Protein AF-S7W7S0-F1 (afdb_monomer_lite)

Radius of gyration: 26.08 Å; chains: 1; bounding box: 58×45×75 Å

Foldseek 3Di:
DDDDDDDDDPDDDDPPDDDPDDDQWDQDPNDIDGVVVVPPPPDPPPPLPVVLLVVLVVVLVVLVVVLVVCVVVVHDCPVSVVVSVVSVVVNVVSVVSVVVVVVVVVVVVVVVVVVVVVVVVVVVVVVVVD

Secondary structure (DSSP, 8-state):
------PPPPPP--TTSPPPPPPSEEEETTEEEETHHHH----TT----HHHHHHHHHHHHHHHHHHHHHHHTT---HHHHHHHHHHHHHHHHHHHHHHHHHHHHHHHHHHHHHHHHHHHHHHHHHHH--

Organism: Spraguea lophii (strain 42_110) (NCBI:txid1358809)

pLDDT: mean 79.73, std 14.25, range [41.75, 95.06]

Structure (mmCIF, N/CA/C/O backbone):
data_AF-S7W7S0-F1
#
_entry.id   AF-S7W7S0-F1
#
loop_
_atom_site.group_PDB
_atom_site.id
_atom_site.type_symbol
_atom_site.label_atom_id
_atom_site.label_alt_id
_atom_site.label_comp_id
_atom_site.label_asym_id
_atom_site.label_entity_id
_atom_site.label_seq_id
_atom_site.pdbx_PDB_ins_code
_atom_site.Cartn_x
_atom_site.Cartn_y
_atom_site.Cartn_z
_atom_site.occupancy
_atom_site.B_iso_or_equiv
_atom_site.auth_seq_id
_atom_site.auth_comp_id
_atom_site.auth_asym_id
_atom_site.auth_atom_id
_atom_site.pdbx_PDB_model_num
ATOM 1 N N . MET A 1 1 ? -6.046 -28.857 -44.363 1.00 47.22 1 MET A N 1
ATOM 2 C CA . MET A 1 1 ? -6.289 -27.400 -44.432 1.00 47.22 1 MET A CA 1
ATOM 3 C C . MET A 1 1 ? -6.247 -26.879 -43.005 1.00 47.22 1 MET A C 1
ATOM 5 O O . MET A 1 1 ? -6.900 -27.478 -42.166 1.00 47.22 1 MET A O 1
ATOM 9 N N . LYS A 1 2 ? -5.389 -25.899 -42.693 1.00 51.28 2 LYS A N 1
ATOM 10 C CA . LYS A 1 2 ? -5.297 -25.318 -41.343 1.00 51.28 2 LYS A CA 1
ATOM 11 C C . LYS A 1 2 ? -6.265 -24.142 -41.277 1.00 51.28 2 LYS A C 1
ATOM 13 O O . LYS A 1 2 ? -6.104 -23.200 -42.045 1.00 51.28 2 LYS A O 1
ATOM 18 N N . GLU A 1 3 ? -7.261 -24.226 -40.407 1.00 58.84 3 GLU A N 1
ATOM 19 C CA . GLU A 1 3 ? -8.166 -23.116 -40.115 1.00 58.84 3 GLU A CA 1
ATOM 20 C C . GLU A 1 3 ? -7.364 -22.007 -39.427 1.00 58.84 3 GLU A C 1
ATOM 22 O O . GLU A 1 3 ? -6.742 -22.216 -38.383 1.00 58.84 3 GLU A O 1
ATOM 27 N N . SER A 1 4 ? -7.295 -20.838 -40.061 1.00 62.12 4 SER A N 1
ATOM 28 C CA . SER A 1 4 ? -6.662 -19.653 -39.493 1.00 62.12 4 SER A CA 1
ATOM 29 C C . SER A 1 4 ? -7.566 -19.088 -38.402 1.00 62.12 4 SER A C 1
ATOM 31 O O . SER A 1 4 ? -8.677 -18.641 -38.682 1.00 62.12 4 SER A O 1
ATOM 33 N N . PHE A 1 5 ? -7.081 -19.103 -37.164 1.00 59.34 5 PHE A N 1
ATOM 34 C CA . PHE A 1 5 ? -7.753 -18.501 -36.019 1.00 59.34 5 PHE A CA 1
ATOM 35 C C . PHE A 1 5 ? -7.738 -16.971 -36.177 1.00 59.34 5 PHE A C 1
ATOM 37 O O . PHE A 1 5 ? -6.724 -16.326 -35.911 1.00 59.34 5 PHE A O 1
ATOM 44 N N . ASN A 1 6 ? -8.838 -16.394 -36.664 1.00 69.25 6 ASN A N 1
ATOM 45 C CA . ASN A 1 6 ? -8.995 -14.945 -36.778 1.00 69.25 6 ASN A CA 1
ATOM 46 C C . ASN A 1 6 ? -9.592 -14.419 -35.472 1.00 69.25 6 ASN A C 1
ATOM 48 O O . ASN A 1 6 ? -10.779 -14.593 -35.201 1.00 69.25 6 ASN A O 1
ATOM 52 N N . TRP A 1 7 ? -8.755 -13.791 -34.651 1.00 74.31 7 TRP A N 1
ATOM 53 C CA . TRP A 1 7 ? -9.236 -12.985 -33.536 1.00 74.31 7 TRP A CA 1
ATOM 54 C C . TRP A 1 7 ? -10.037 -11.791 -34.077 1.00 74.31 7 TRP A C 1
ATOM 56 O O . TRP A 1 7 ? -9.649 -11.231 -35.107 1.00 74.31 7 TRP A O 1
ATOM 66 N N . PRO A 1 8 ? -11.138 -11.385 -33.419 1.00 76.88 8 PRO A N 1
ATOM 67 C CA . PRO A 1 8 ? -11.832 -10.163 -33.792 1.00 76.88 8 PRO A CA 1
ATOM 68 C C . PRO A 1 8 ? -10.872 -8.978 -33.665 1.00 76.88 8 PRO A C 1
ATOM 70 O O . PRO A 1 8 ? -10.103 -8.885 -32.704 1.00 76.88 8 PRO A O 1
ATOM 73 N N . LEU A 1 9 ? -10.909 -8.085 -34.653 1.00 72.62 9 LEU A N 1
ATOM 74 C CA . LEU A 1 9 ? -10.161 -6.837 -34.594 1.00 72.62 9 LEU A CA 1
ATOM 75 C C . LEU A 1 9 ? -10.649 -6.009 -33.393 1.00 72.62 9 LEU A C 1
ATOM 77 O O . LEU A 1 9 ? -11.839 -6.057 -33.062 1.00 72.62 9 LEU A O 1
ATOM 81 N N . PRO A 1 10 ? -9.749 -5.273 -32.719 1.00 71.88 10 PRO A N 1
ATOM 82 C CA . PRO A 1 10 ? -10.154 -4.365 -31.659 1.00 71.88 10 PRO A CA 1
ATOM 83 C C . PRO A 1 10 ? -11.151 -3.331 -32.207 1.00 71.88 10 PRO A C 1
ATOM 85 O O . PRO A 1 10 ? -11.066 -2.966 -33.381 1.00 71.88 10 PRO A O 1
ATOM 88 N N . PRO A 1 11 ? -12.097 -2.863 -31.379 1.00 73.12 11 PRO A N 1
ATOM 89 C CA . PRO A 1 11 ? -13.065 -1.864 -31.803 1.00 73.12 11 PRO A CA 1
ATOM 90 C C . PRO A 1 11 ? -12.356 -0.580 -32.246 1.00 73.12 11 PRO A C 1
ATOM 92 O O . PRO A 1 11 ? -11.448 -0.091 -31.573 1.00 73.12 11 PRO A O 1
ATOM 95 N N . GLU A 1 12 ? -12.790 -0.035 -33.379 1.00 69.56 12 GLU A N 1
ATOM 96 C CA . GLU A 1 12 ? -12.331 1.259 -33.873 1.00 69.56 12 GLU A CA 1
ATOM 97 C C . GLU A 1 12 ? -12.970 2.369 -33.027 1.00 69.56 12 GLU A C 1
ATOM 99 O O . GLU A 1 12 ? -14.195 2.451 -32.880 1.00 69.56 12 GLU A O 1
ATOM 104 N N . PHE A 1 13 ? -12.130 3.203 -32.414 1.00 66.38 13 PHE A N 1
ATOM 105 C CA . PHE A 1 13 ? -12.581 4.382 -31.687 1.00 66.38 13 PHE A CA 1
ATOM 106 C C . PHE A 1 13 ? -12.912 5.470 -32.711 1.00 66.38 13 PHE A C 1
ATOM 108 O O . PHE A 1 13 ? -12.013 6.092 -33.268 1.00 66.38 13 PHE A O 1
ATOM 115 N N . ASN A 1 14 ? -14.199 5.679 -32.986 1.00 67.81 14 ASN A N 1
ATOM 116 C CA . ASN A 1 14 ? -14.639 6.798 -33.817 1.00 67.81 14 ASN A CA 1
ATOM 117 C C . ASN A 1 14 ? -14.380 8.107 -33.058 1.00 67.81 14 ASN A C 1
ATOM 119 O O . ASN A 1 14 ? -14.990 8.320 -32.011 1.00 67.81 14 ASN A O 1
ATOM 123 N N . GLU A 1 15 ? -13.526 8.978 -33.597 1.00 64.38 15 GLU A N 1
ATOM 124 C CA . GLU A 1 15 ? -13.211 10.300 -33.022 1.00 64.38 15 GLU A CA 1
ATOM 125 C C . GLU A 1 15 ? -14.455 11.208 -32.899 1.00 64.38 15 GLU A C 1
ATOM 127 O O . GLU A 1 15 ? -14.483 12.101 -32.058 1.00 64.38 15 GLU A O 1
ATOM 132 N N . ASP A 1 16 ? -15.512 10.918 -33.669 1.00 64.31 16 ASP A N 1
ATOM 133 C CA . ASP A 1 16 ? -16.782 11.657 -33.681 1.00 64.31 16 ASP A CA 1
ATOM 134 C C . ASP A 1 16 ? -17.833 11.148 -32.673 1.00 64.31 16 ASP A C 1
ATOM 136 O O . ASP A 1 16 ? -18.951 11.666 -32.628 1.00 64.31 16 ASP A O 1
ATOM 140 N N . LYS A 1 17 ? -17.538 10.102 -31.888 1.00 67.19 17 LYS A N 1
ATOM 141 C CA . LYS A 1 17 ? -18.451 9.640 -30.829 1.00 67.19 17 LYS A CA 1
ATOM 142 C C . LYS A 1 17 ? -18.140 10.373 -29.532 1.00 67.19 17 LYS A C 1
ATOM 144 O O . LYS A 1 17 ? -17.001 10.353 -29.070 1.00 67.19 17 LYS A O 1
ATOM 149 N N . GLU A 1 18 ? -19.167 10.976 -28.934 1.00 72.00 18 GLU A N 1
ATOM 150 C CA . GLU A 1 18 ? -19.077 11.553 -27.592 1.00 72.00 18 GLU A CA 1
ATOM 151 C C . GLU A 1 18 ? -18.456 10.539 -26.627 1.00 72.00 18 GLU A C 1
ATOM 153 O O . GLU A 1 18 ? -18.806 9.353 -26.620 1.00 72.00 18 GLU A O 1
ATOM 158 N N . ILE A 1 19 ? -17.493 11.017 -25.838 1.00 71.56 19 ILE A N 1
ATOM 159 C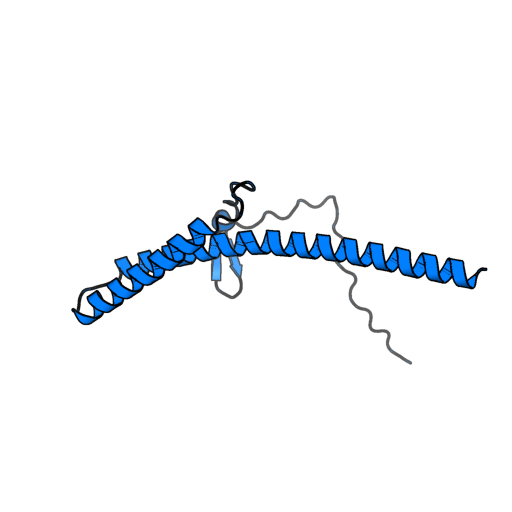 CA . ILE A 1 19 ? -16.859 10.226 -24.789 1.00 71.56 19 ILE A CA 1
ATOM 160 C C . ILE A 1 19 ? -17.983 9.760 -23.855 1.00 71.56 19 ILE A C 1
ATOM 162 O O . ILE A 1 19 ? -18.709 10.614 -23.345 1.00 71.56 19 ILE A O 1
ATOM 166 N N . PRO A 1 20 ? -18.150 8.445 -23.622 1.00 70.62 20 PRO A N 1
ATOM 167 C CA . PRO A 1 20 ? -19.179 7.952 -22.721 1.00 70.62 20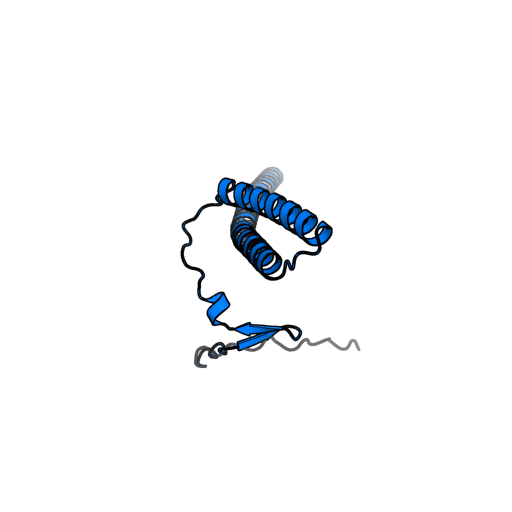 PRO A CA 1
ATOM 168 C C . PRO A 1 20 ? -19.023 8.606 -21.349 1.00 70.62 20 PRO A C 1
ATOM 170 O O . PRO A 1 20 ? -17.949 8.525 -20.745 1.00 70.62 20 PRO A O 1
ATOM 173 N N . GLU A 1 21 ? -20.082 9.254 -20.867 1.00 73.88 21 GLU A N 1
ATOM 174 C CA . GLU A 1 21 ? -20.085 9.826 -19.526 1.00 73.88 21 GLU A CA 1
ATOM 175 C C . GLU A 1 21 ? -19.871 8.713 -18.499 1.00 73.88 21 GLU A C 1
ATOM 177 O O . GLU A 1 21 ? -20.478 7.638 -18.559 1.00 73.88 21 GLU A O 1
ATOM 182 N N . MET A 1 22 ? -18.955 8.955 -17.564 1.00 69.94 22 MET A N 1
ATOM 183 C CA . MET A 1 22 ? -18.679 8.008 -16.495 1.00 69.94 22 MET A CA 1
ATOM 184 C C . MET A 1 22 ? -19.874 8.024 -15.531 1.00 69.94 22 MET A C 1
ATOM 186 O O . MET A 1 22 ? -20.243 9.101 -15.065 1.00 69.94 22 MET A O 1
ATOM 190 N N . PRO A 1 23 ? -20.492 6.875 -15.219 1.00 75.75 23 PRO A N 1
ATOM 191 C CA . PRO A 1 23 ? -21.667 6.850 -14.360 1.00 75.75 23 PRO A CA 1
ATOM 192 C C . PRO A 1 23 ? -21.315 7.294 -12.934 1.00 75.75 23 PRO A C 1
ATOM 194 O O . PRO A 1 23 ? -20.218 7.025 -12.438 1.00 75.75 23 PRO A O 1
ATOM 197 N N . ASP A 1 24 ? -22.280 7.908 -12.245 1.00 77.44 24 ASP A N 1
ATOM 198 C CA . ASP A 1 24 ? -22.163 8.383 -10.851 1.00 77.44 24 ASP A CA 1
ATOM 199 C C . ASP A 1 24 ? -21.862 7.259 -9.834 1.00 77.44 24 ASP A C 1
ATOM 201 O O . ASP A 1 24 ? -21.475 7.487 -8.680 1.00 77.44 24 ASP A O 1
ATOM 205 N N . GLN A 1 25 ? -22.037 6.014 -10.271 1.00 80.12 25 GLN A N 1
ATOM 206 C CA . GLN A 1 25 ? -21.855 4.816 -9.481 1.00 80.12 25 GLN A CA 1
ATOM 207 C C . GLN A 1 25 ? -21.363 3.678 -10.376 1.00 80.12 25 GLN A C 1
ATOM 209 O O . GLN A 1 25 ? -21.891 3.454 -11.465 1.00 80.12 25 GLN A O 1
ATOM 214 N N . ILE A 1 26 ? -20.351 2.953 -9.908 1.00 81.31 26 ILE A N 1
ATOM 215 C CA . ILE A 1 26 ? -19.780 1.799 -10.597 1.00 81.31 26 ILE A CA 1
ATOM 216 C C . ILE A 1 26 ? -19.846 0.607 -9.651 1.00 81.31 26 ILE A C 1
ATOM 218 O O . ILE A 1 26 ? -19.293 0.643 -8.550 1.00 81.31 26 ILE A O 1
ATOM 222 N N . ASP A 1 27 ? -20.492 -0.462 -10.105 1.00 75.12 27 ASP A N 1
ATOM 223 C CA . ASP A 1 27 ? -20.477 -1.748 -9.422 1.00 75.12 27 ASP A CA 1
ATOM 224 C C . ASP A 1 27 ? -19.317 -2.593 -9.959 1.00 75.12 27 ASP A C 1
ATOM 226 O O . ASP A 1 27 ? -19.301 -2.996 -11.122 1.00 75.12 27 ASP A O 1
ATOM 230 N N . ILE A 1 28 ? -18.331 -2.878 -9.108 1.00 72.81 28 ILE A N 1
ATOM 231 C CA . ILE A 1 28 ? -17.190 -3.736 -9.446 1.00 72.81 28 ILE A CA 1
ATOM 232 C C . ILE A 1 28 ? -17.215 -4.936 -8.500 1.00 72.81 28 ILE A C 1
ATOM 234 O O . ILE A 1 28 ? -17.108 -4.779 -7.288 1.00 72.81 28 ILE A O 1
ATOM 238 N N . PHE A 1 29 ? -17.362 -6.149 -9.045 1.00 66.69 29 PHE A N 1
ATOM 239 C CA . PHE A 1 29 ? -17.411 -7.401 -8.268 1.00 66.69 29 PHE A CA 1
ATOM 240 C C . PHE A 1 29 ? -18.426 -7.385 -7.106 1.00 66.69 29 PHE A C 1
ATOM 242 O O . PHE A 1 29 ? -18.155 -7.900 -6.024 1.00 66.69 29 PHE A O 1
ATOM 249 N N . GLY A 1 30 ? -19.601 -6.784 -7.322 1.00 69.62 30 GLY A N 1
ATOM 250 C CA . GLY A 1 30 ? -20.655 -6.692 -6.305 1.00 69.62 30 GLY A CA 1
ATOM 251 C C . GLY A 1 30 ? -20.399 -5.649 -5.211 1.00 69.62 30 GLY A C 1
ATOM 252 O O . GLY A 1 30 ? -21.162 -5.584 -4.251 1.00 69.62 30 GLY A O 1
ATOM 253 N N . LEU A 1 31 ? -19.349 -4.832 -5.345 1.00 56.50 31 LEU A N 1
ATOM 254 C CA . LEU A 1 31 ? -19.131 -3.644 -4.530 1.00 56.50 31 LEU A CA 1
ATOM 255 C C . LEU A 1 31 ? -19.572 -2.410 -5.304 1.00 56.50 31 LEU A C 1
ATOM 257 O O . LEU A 1 31 ? -19.030 -2.102 -6.365 1.00 56.50 31 LEU A O 1
ATOM 261 N N . THR A 1 32 ? -20.529 -1.697 -4.728 1.00 79.12 32 THR A N 1
ATOM 262 C CA . THR A 1 32 ? -21.009 -0.419 -5.233 1.00 79.12 32 THR A CA 1
ATOM 263 C C . THR A 1 32 ? -20.097 0.714 -4.780 1.00 79.12 32 THR A C 1
ATOM 265 O O . THR A 1 32 ? -19.982 0.974 -3.581 1.00 79.12 32 THR A O 1
ATOM 268 N N . LEU A 1 33 ? -19.464 1.403 -5.731 1.00 69.31 33 LEU A N 1
ATOM 269 C CA . LEU A 1 33 ? -18.560 2.528 -5.482 1.00 69.31 33 LEU A CA 1
ATOM 270 C C . LEU A 1 33 ? -19.109 3.792 -6.151 1.00 69.31 33 LEU A C 1
ATOM 272 O O . LEU A 1 33 ? -19.533 3.742 -7.304 1.00 69.31 33 LEU A O 1
ATOM 276 N N . LYS A 1 34 ? -19.098 4.933 -5.453 1.00 78.56 34 LYS A N 1
ATOM 277 C CA . LYS A 1 34 ? -19.509 6.217 -6.041 1.00 78.56 34 LYS A CA 1
ATOM 278 C C . LYS A 1 34 ? -18.330 6.852 -6.769 1.00 78.56 34 LYS A C 1
ATOM 280 O O . LYS A 1 34 ? -17.227 6.890 -6.229 1.00 78.56 34 LYS A O 1
ATOM 285 N N . THR A 1 35 ? -18.537 7.403 -7.964 1.00 66.94 35 THR A N 1
ATOM 286 C CA . THR A 1 35 ? -17.453 8.060 -8.729 1.00 66.94 35 THR A CA 1
ATOM 287 C C . THR A 1 35 ? -16.895 9.298 -8.032 1.00 66.94 35 THR A C 1
ATOM 289 O O . THR A 1 35 ? -15.711 9.599 -8.177 1.00 66.94 35 THR A O 1
ATOM 292 N N . SER A 1 36 ? -17.692 9.959 -7.187 1.00 64.69 36 SER A N 1
ATOM 293 C CA . SER A 1 36 ? -17.239 11.046 -6.309 1.00 64.69 36 SER A CA 1
ATOM 294 C C . SER A 1 36 ? -16.094 10.639 -5.375 1.00 64.69 36 SER A C 1
ATOM 296 O O . SER A 1 36 ? -15.269 11.478 -5.022 1.00 64.69 36 SER A O 1
ATOM 298 N N . ASP A 1 37 ? -16.008 9.358 -5.001 1.00 62.31 37 ASP A N 1
ATOM 299 C CA . ASP A 1 37 ? -14.933 8.851 -4.142 1.00 62.31 37 ASP A CA 1
ATOM 300 C C . ASP A 1 37 ? -13.581 8.807 -4.880 1.00 62.31 37 ASP A C 1
ATOM 302 O O . ASP A 1 37 ? -12.528 8.807 -4.244 1.00 62.31 37 ASP A O 1
ATOM 306 N N . PHE A 1 38 ? -13.595 8.805 -6.219 1.00 58.44 38 PHE A N 1
ATOM 307 C CA . PHE A 1 38 ? -12.397 8.762 -7.064 1.00 58.44 38 PHE A CA 1
ATOM 308 C C . PHE A 1 38 ? -11.928 10.143 -7.535 1.00 58.44 38 PHE A C 1
ATOM 310 O O . PHE A 1 38 ? -10.766 10.286 -7.908 1.00 58.44 38 PHE A O 1
ATOM 317 N N . LEU A 1 39 ? -12.805 11.153 -7.539 1.00 52.09 39 LEU A N 1
ATOM 318 C CA . LEU A 1 39 ? -12.504 12.488 -8.078 1.00 52.09 39 LEU A CA 1
ATOM 319 C C . LEU A 1 39 ? -11.786 13.417 -7.084 1.00 52.09 39 LEU A C 1
ATOM 321 O O . LEU A 1 39 ? -11.242 14.436 -7.497 1.00 52.09 39 LEU A O 1
ATOM 325 N N . ASN A 1 40 ? -11.685 13.038 -5.807 1.00 47.53 40 ASN A N 1
ATOM 326 C CA . ASN A 1 40 ? -10.931 13.778 -4.785 1.00 47.53 40 ASN A CA 1
ATOM 327 C C . ASN A 1 40 ? -9.431 13.427 -4.766 1.00 47.53 40 ASN A C 1
ATOM 329 O O . ASN A 1 40 ? -8.838 13.250 -3.703 1.00 47.53 40 ASN A O 1
ATOM 333 N N . ILE A 1 41 ? -8.793 13.329 -5.935 1.00 49.88 41 ILE A N 1
ATOM 334 C CA . ILE A 1 41 ? -7.324 13.281 -6.026 1.00 49.88 41 ILE A CA 1
ATOM 335 C C . ILE A 1 41 ? -6.827 14.732 -6.082 1.00 49.88 41 ILE A C 1
ATOM 337 O O . ILE A 1 41 ? -6.262 15.184 -7.080 1.00 49.88 41 ILE A O 1
ATOM 341 N N . GLU A 1 42 ? -7.104 15.494 -5.023 1.00 43.06 42 GLU A N 1
ATOM 342 C CA . GLU A 1 42 ? -6.467 16.791 -4.815 1.00 43.06 42 GLU A CA 1
ATOM 343 C C . GLU A 1 42 ? -5.026 16.582 -4.316 1.00 43.06 42 GLU A C 1
ATOM 345 O O . GLU A 1 42 ? -4.742 15.756 -3.449 1.00 43.06 42 GLU A O 1
ATOM 350 N N . ASP A 1 43 ? -4.132 17.358 -4.929 1.00 41.75 43 ASP A N 1
ATOM 351 C CA . ASP A 1 43 ? -2.710 17.559 -4.652 1.00 41.75 43 ASP A CA 1
ATOM 352 C C . ASP A 1 43 ? -1.695 16.445 -4.967 1.00 41.75 43 ASP A C 1
ATOM 354 O O . ASP A 1 43 ? -1.219 15.679 -4.130 1.00 41.75 43 ASP A O 1
ATOM 358 N N . LYS A 1 44 ? -1.169 16.543 -6.198 1.00 45.25 44 LYS A N 1
ATOM 359 C CA . LYS A 1 44 ? 0.088 15.946 -6.697 1.00 45.25 44 LYS A CA 1
ATOM 360 C C . LYS A 1 44 ? 1.371 16.398 -5.964 1.00 45.25 44 LYS A C 1
ATOM 362 O O . LYS A 1 44 ? 2.454 15.994 -6.381 1.00 45.25 44 LYS A O 1
ATOM 367 N N . ASN A 1 45 ? 1.285 17.211 -4.908 1.00 46.84 45 ASN A N 1
ATOM 368 C CA . ASN A 1 45 ? 2.455 17.831 -4.270 1.00 46.84 45 ASN A CA 1
ATOM 369 C C . ASN A 1 45 ? 2.812 17.299 -2.876 1.00 46.84 45 ASN A C 1
ATOM 371 O O . ASN A 1 45 ? 3.901 17.608 -2.396 1.00 46.84 45 ASN A O 1
ATOM 375 N N . ASN A 1 46 ? 1.991 16.452 -2.246 1.00 51.06 46 ASN A N 1
ATOM 376 C CA . ASN A 1 46 ? 2.380 15.824 -0.980 1.00 51.06 46 ASN A CA 1
ATOM 377 C C . ASN A 1 46 ? 3.145 14.524 -1.228 1.00 51.06 46 ASN A C 1
ATOM 379 O O . ASN A 1 46 ? 2.630 13.408 -1.178 1.00 51.06 46 ASN A O 1
ATOM 383 N N . ILE A 1 47 ? 4.421 14.747 -1.537 1.00 55.78 47 ILE A N 1
ATOM 384 C CA . ILE A 1 47 ? 5.556 13.853 -1.341 1.00 55.78 47 ILE A CA 1
ATOM 385 C C . ILE A 1 47 ? 5.288 12.949 -0.136 1.00 55.78 47 ILE A C 1
ATOM 387 O O . ILE A 1 47 ? 5.135 13.456 0.968 1.00 55.78 47 ILE A O 1
ATOM 391 N N . LEU A 1 48 ? 5.220 11.637 -0.389 1.00 62.03 48 LEU A N 1
ATOM 392 C CA . LEU A 1 48 ? 5.627 10.540 0.499 1.00 62.03 48 LEU A CA 1
ATOM 393 C C . LEU A 1 48 ? 6.010 10.994 1.923 1.00 62.03 48 LEU A C 1
ATOM 395 O O . LEU A 1 48 ? 7.187 11.028 2.280 1.00 62.03 48 LEU A O 1
ATOM 399 N N . ASP A 1 49 ? 5.024 11.358 2.743 1.00 72.25 49 ASP A N 1
ATOM 400 C CA . ASP A 1 49 ? 5.295 11.699 4.134 1.00 72.25 49 ASP A CA 1
ATOM 401 C C . ASP A 1 49 ? 5.407 10.389 4.916 1.00 72.25 49 ASP A C 1
ATOM 403 O O . ASP A 1 49 ? 4.431 9.819 5.410 1.00 72.25 49 ASP A O 1
ATOM 407 N N . ILE A 1 50 ? 6.629 9.856 4.945 1.00 77.12 50 ILE A N 1
ATOM 408 C CA . ILE A 1 50 ? 6.961 8.638 5.685 1.00 77.12 50 ILE A CA 1
ATOM 409 C C . ILE A 1 50 ? 6.620 8.821 7.170 1.00 77.12 50 ILE A C 1
ATOM 411 O O . ILE A 1 50 ? 6.133 7.875 7.793 1.00 77.12 50 ILE A O 1
ATOM 415 N N . ASN A 1 51 ? 6.783 10.034 7.712 1.00 82.38 51 ASN A N 1
ATOM 416 C CA . ASN A 1 51 ? 6.450 10.327 9.104 1.00 82.38 51 ASN A CA 1
ATOM 417 C C . ASN A 1 51 ? 4.940 10.210 9.324 1.00 82.38 51 ASN A C 1
ATOM 419 O O . ASN A 1 51 ? 4.514 9.594 10.298 1.00 82.38 51 ASN A O 1
ATOM 423 N N . PHE A 1 52 ? 4.124 10.693 8.382 1.00 84.00 52 PHE A N 1
ATOM 424 C CA . PHE A 1 52 ? 2.671 10.526 8.444 1.00 84.00 52 PHE A CA 1
ATOM 425 C C . PHE A 1 52 ? 2.260 9.046 8.489 1.00 84.00 52 PHE A C 1
ATOM 427 O O . PHE A 1 52 ? 1.407 8.660 9.294 1.00 84.00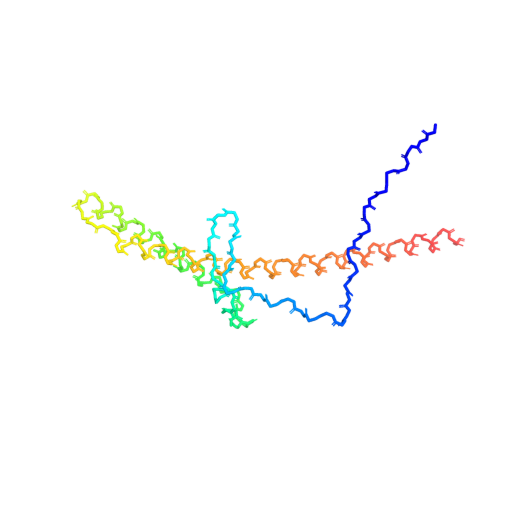 52 PHE A O 1
ATOM 434 N N . ILE A 1 53 ? 2.857 8.190 7.651 1.00 85.12 53 ILE A N 1
ATOM 435 C CA . ILE A 1 53 ? 2.562 6.746 7.664 1.00 85.12 53 ILE A CA 1
ATOM 436 C C . ILE A 1 53 ? 2.981 6.137 9.006 1.00 85.12 53 ILE A C 1
ATOM 438 O O . ILE A 1 53 ? 2.201 5.403 9.616 1.00 85.12 53 ILE A O 1
ATOM 442 N N . GLU A 1 54 ? 4.178 6.460 9.493 1.00 88.12 54 GLU A N 1
ATOM 443 C CA . GLU A 1 54 ? 4.697 5.945 10.760 1.00 88.12 54 GLU A CA 1
ATOM 444 C C . GLU A 1 54 ? 3.814 6.347 11.954 1.00 88.12 54 GLU A C 1
ATOM 446 O O . GLU A 1 54 ? 3.469 5.507 12.792 1.00 88.12 54 GLU A O 1
ATOM 451 N N . GLU A 1 55 ? 3.384 7.607 12.012 1.00 90.44 55 GLU A N 1
ATOM 452 C CA . GLU A 1 55 ? 2.472 8.113 13.036 1.00 90.44 55 GLU A CA 1
ATOM 453 C C . GLU A 1 55 ? 1.112 7.414 12.988 1.00 90.44 55 GLU A C 1
ATOM 455 O O . GLU A 1 55 ? 0.592 6.999 14.028 1.00 90.44 55 GLU A O 1
ATOM 460 N N . ASN A 1 56 ? 0.542 7.213 11.796 1.00 88.81 56 ASN A N 1
ATOM 461 C CA . ASN A 1 56 ? -0.734 6.511 11.655 1.00 88.81 56 ASN A CA 1
ATOM 462 C C . ASN A 1 56 ? -0.622 5.025 12.025 1.00 88.81 56 ASN A C 1
ATOM 464 O O . ASN A 1 56 ? -1.543 4.482 12.637 1.00 88.81 56 ASN A O 1
ATOM 468 N N . VAL A 1 57 ? 0.504 4.367 11.735 1.00 92.75 57 VAL A N 1
ATOM 469 C CA . VAL A 1 57 ? 0.764 2.983 12.170 1.00 92.75 57 VAL A CA 1
ATOM 470 C C . VAL A 1 57 ? 0.877 2.904 13.694 1.00 92.75 57 VAL A C 1
ATOM 472 O O . VAL A 1 57 ? 0.229 2.058 14.319 1.00 92.75 57 VAL A O 1
ATOM 475 N N . LYS A 1 58 ? 1.630 3.818 14.320 1.00 93.25 58 LYS A N 1
ATOM 476 C CA . LYS A 1 58 ? 1.718 3.931 15.787 1.00 93.25 58 LYS A CA 1
ATOM 477 C C . LYS A 1 58 ? 0.337 4.160 16.408 1.00 93.25 58 LYS A C 1
ATOM 479 O O . LYS A 1 58 ? -0.026 3.488 17.376 1.00 93.25 58 LYS A O 1
ATOM 484 N N . LYS A 1 59 ? -0.462 5.050 15.815 1.00 92.19 59 LYS A N 1
ATOM 485 C CA . LYS A 1 59 ? -1.832 5.349 16.248 1.00 92.19 59 LYS A CA 1
ATOM 486 C C . LYS A 1 59 ? -2.748 4.134 16.118 1.00 92.19 59 LYS A C 1
ATOM 488 O O . LYS A 1 59 ? -3.428 3.799 17.081 1.00 92.19 59 LYS A O 1
ATOM 493 N N . SER A 1 60 ? -2.699 3.424 14.989 1.00 93.88 60 SER A N 1
ATOM 494 C CA . SER A 1 60 ? -3.427 2.166 14.773 1.00 93.88 60 SER A CA 1
ATOM 495 C C . SER A 1 60 ? -3.125 1.148 15.873 1.00 93.88 60 SER A C 1
ATOM 497 O O . SER A 1 60 ? -4.039 0.559 16.447 1.00 93.88 60 SER A O 1
ATOM 499 N N . LEU A 1 61 ? -1.845 0.957 16.205 1.00 94.12 61 LEU A N 1
ATOM 500 C CA . LEU A 1 61 ? -1.425 0.027 17.255 1.00 94.12 61 LEU A CA 1
ATOM 501 C C . LEU A 1 61 ? -1.926 0.446 18.643 1.00 94.12 61 LEU A C 1
ATOM 503 O O . LEU A 1 61 ? -2.374 -0.407 19.411 1.00 94.12 61 LEU A O 1
ATOM 507 N N . SER A 1 62 ? -1.875 1.740 18.969 1.00 93.44 62 SER A N 1
ATOM 508 C CA . SER A 1 62 ? -2.393 2.253 20.244 1.00 93.44 62 SER A CA 1
ATOM 509 C C . SER A 1 62 ? -3.907 2.064 20.350 1.00 93.44 62 SER A C 1
ATOM 511 O O . SER A 1 62 ? -4.392 1.496 21.326 1.00 93.44 62 SER A O 1
ATOM 513 N N . THR A 1 63 ? -4.652 2.451 19.311 1.00 91.69 63 THR A N 1
ATOM 514 C CA . THR A 1 63 ? -6.112 2.298 19.259 1.00 91.69 63 THR A CA 1
ATOM 515 C C . THR A 1 63 ? -6.523 0.829 19.336 1.00 91.69 63 THR A C 1
ATOM 517 O O . THR A 1 63 ? -7.460 0.491 20.054 1.00 91.69 63 THR A O 1
ATOM 520 N N . PHE A 1 64 ? -5.791 -0.073 18.680 1.00 94.69 64 PHE A N 1
ATOM 521 C CA . PHE A 1 64 ? -6.038 -1.509 18.797 1.00 94.69 64 PHE A CA 1
ATOM 522 C C . PHE A 1 64 ? -5.863 -2.014 20.238 1.00 94.69 64 PHE A C 1
ATOM 524 O O . PHE A 1 64 ? -6.723 -2.731 20.748 1.00 94.69 64 PHE A O 1
ATOM 531 N N . LYS A 1 65 ? -4.793 -1.605 20.936 1.00 94.44 65 LYS A N 1
ATOM 532 C CA . LYS A 1 65 ? -4.591 -1.961 22.353 1.00 94.44 65 LYS A CA 1
ATOM 533 C C . LYS A 1 65 ? -5.725 -1.447 23.243 1.00 94.44 65 LYS A C 1
ATOM 535 O O . LYS A 1 65 ? -6.185 -2.171 24.124 1.00 94.44 65 LYS A O 1
ATOM 540 N N . GLU A 1 66 ? -6.194 -0.224 23.008 1.00 92.75 66 GLU A N 1
ATOM 541 C CA . GLU A 1 66 ? -7.328 0.353 23.739 1.00 92.75 66 GLU A CA 1
ATOM 542 C C . GLU A 1 66 ? -8.622 -0.430 23.507 1.00 92.75 66 GLU A C 1
ATOM 544 O O . GLU A 1 66 ? -9.324 -0.738 24.470 1.00 92.75 66 GLU A O 1
ATOM 549 N N . ILE A 1 67 ? -8.908 -0.808 22.257 1.00 94.00 67 ILE A N 1
ATOM 550 C CA . ILE A 1 67 ? -10.056 -1.654 21.906 1.00 94.00 67 ILE A CA 1
ATOM 551 C C . ILE A 1 67 ? -9.982 -2.983 22.659 1.00 94.00 67 ILE A C 1
ATOM 553 O O . ILE A 1 67 ? -10.953 -3.372 23.303 1.00 94.00 67 ILE A O 1
ATOM 557 N N . MET A 1 68 ? -8.825 -3.652 22.648 1.00 93.88 68 MET A N 1
ATOM 558 C CA . MET A 1 68 ? -8.649 -4.931 23.344 1.00 93.88 68 MET A CA 1
ATOM 559 C C . MET A 1 68 ? -8.885 -4.810 24.855 1.00 93.88 68 MET A C 1
ATOM 561 O O . MET A 1 68 ? -9.553 -5.660 25.447 1.00 93.88 68 MET A O 1
ATOM 565 N N . ASN A 1 69 ? -8.402 -3.734 25.482 1.00 94.38 69 ASN A N 1
ATOM 566 C CA . ASN A 1 69 ? -8.653 -3.470 26.900 1.00 94.38 69 ASN A CA 1
ATOM 567 C C . ASN A 1 69 ? -10.136 -3.188 27.187 1.00 94.38 69 ASN A C 1
ATOM 569 O O . ASN A 1 69 ? -10.677 -3.689 28.171 1.00 94.38 69 ASN A O 1
ATOM 573 N N . LYS A 1 70 ? -10.813 -2.422 26.325 1.00 93.06 70 LYS A N 1
ATOM 574 C CA . LYS A 1 70 ? -12.249 -2.131 26.454 1.00 93.06 70 LYS A CA 1
ATOM 575 C C . LYS A 1 70 ? -13.106 -3.388 26.299 1.00 93.06 70 LYS A C 1
ATOM 577 O O . LYS A 1 70 ? -13.993 -3.602 27.122 1.00 93.06 70 LYS A O 1
ATOM 582 N N . ILE A 1 71 ? -12.787 -4.251 25.330 1.00 93.00 71 ILE A N 1
ATOM 583 C CA . ILE A 1 71 ? -13.442 -5.556 25.140 1.00 93.00 71 ILE A CA 1
ATOM 584 C C . ILE A 1 71 ? -13.279 -6.420 26.392 1.00 93.00 71 ILE A C 1
ATOM 586 O O . ILE A 1 71 ? -14.259 -6.976 26.884 1.00 93.00 71 ILE A O 1
ATOM 590 N N . LYS A 1 72 ? -12.063 -6.492 26.951 1.00 92.44 72 LYS A N 1
ATOM 591 C CA . LYS A 1 72 ? -11.794 -7.247 28.185 1.00 92.44 72 LYS A CA 1
ATOM 592 C C . LYS A 1 72 ? -12.639 -6.758 29.368 1.00 92.44 72 LYS A C 1
ATOM 594 O O . LYS A 1 72 ? -13.029 -7.560 30.209 1.00 92.44 72 LYS A O 1
ATOM 599 N N . ASN A 1 73 ? -12.946 -5.464 29.402 1.00 91.19 73 ASN A N 1
ATOM 600 C CA . ASN A 1 73 ? -13.766 -4.834 30.435 1.00 91.19 73 ASN A CA 1
ATOM 601 C C . ASN A 1 73 ? -15.274 -4.831 30.106 1.00 91.19 73 ASN A C 1
ATOM 603 O O . ASN A 1 73 ? -16.042 -4.185 30.813 1.00 91.19 73 ASN A O 1
ATOM 607 N N . GLY A 1 74 ? -15.708 -5.510 29.036 1.00 89.38 74 GLY A N 1
ATOM 608 C CA . GLY A 1 74 ? -17.117 -5.581 28.629 1.00 89.38 74 GLY A CA 1
ATOM 609 C C . GLY A 1 74 ? -17.693 -4.262 28.100 1.00 89.38 74 GLY A C 1
ATOM 610 O O . GLY A 1 74 ? -18.910 -4.096 28.045 1.00 89.38 74 GLY A O 1
ATOM 611 N N . VAL A 1 75 ? -16.840 -3.306 27.726 1.00 92.38 75 VAL A N 1
ATOM 612 C CA . VAL A 1 75 ? -17.250 -1.996 27.208 1.00 92.38 75 VAL A CA 1
ATOM 613 C C . VAL A 1 75 ? -17.520 -2.098 25.708 1.00 92.38 75 VAL A C 1
ATOM 615 O O . VAL A 1 75 ? -16.769 -2.733 24.969 1.00 92.38 75 VAL A O 1
ATOM 618 N N . LYS A 1 76 ? -18.582 -1.437 25.237 1.00 91.50 76 LYS A N 1
ATOM 619 C CA . LYS A 1 76 ? -18.914 -1.360 23.809 1.00 91.50 76 LYS A CA 1
ATOM 620 C C . LYS A 1 76 ? -17.845 -0.568 23.044 1.00 91.50 76 LYS A C 1
ATOM 622 O O . LYS A 1 76 ? -17.513 0.548 23.438 1.00 91.50 76 LYS A O 1
ATOM 627 N N . VAL A 1 77 ? -17.346 -1.123 21.938 1.00 93.38 77 VAL A N 1
ATOM 628 C CA . VAL A 1 77 ? -16.198 -0.582 21.177 1.00 93.38 77 VAL A CA 1
ATOM 629 C C . VAL A 1 77 ? -16.532 -0.122 19.755 1.00 93.38 77 VAL A C 1
ATOM 631 O O . VAL A 1 77 ? -15.623 0.241 19.016 1.00 93.38 77 VAL A O 1
ATOM 634 N N . ASP A 1 78 ? -17.807 -0.085 19.351 1.00 90.81 78 ASP A N 1
ATOM 635 C CA . ASP A 1 78 ? -18.206 0.224 17.962 1.00 90.81 78 ASP A CA 1
ATOM 636 C C . ASP A 1 78 ?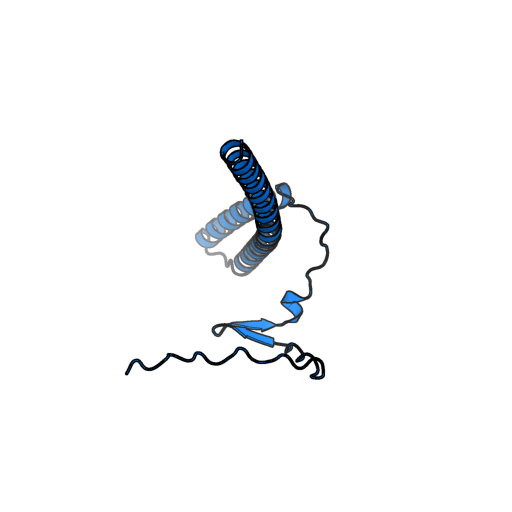 -17.554 1.507 17.425 1.00 90.81 78 ASP A C 1
ATOM 638 O O . ASP A 1 78 ? -17.001 1.527 16.328 1.00 90.81 78 ASP A O 1
ATOM 642 N N . LYS A 1 79 ? -17.549 2.573 18.236 1.00 89.62 79 LYS A N 1
ATOM 643 C CA . LYS A 1 79 ? -16.953 3.865 17.867 1.00 89.62 79 LYS A CA 1
ATOM 644 C C . LYS A 1 79 ? -15.436 3.772 17.686 1.00 89.62 79 LYS A C 1
ATOM 646 O O . LYS A 1 79 ? -14.881 4.428 16.805 1.00 89.62 79 LYS A O 1
ATOM 651 N N . ASP A 1 80 ? -14.773 2.972 18.514 1.00 88.00 80 ASP A N 1
ATOM 652 C CA . ASP A 1 80 ? -13.329 2.763 18.441 1.00 88.00 80 ASP A CA 1
ATOM 653 C C . ASP A 1 80 ? -12.959 1.932 17.205 1.00 88.00 80 ASP A C 1
ATOM 655 O O . ASP A 1 80 ? -11.974 2.242 16.537 1.00 88.00 80 ASP A O 1
ATOM 659 N N . IL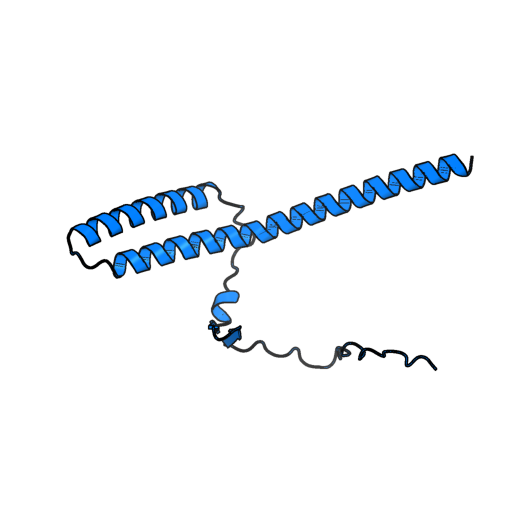E A 1 81 ? -13.789 0.948 16.841 1.00 90.00 81 ILE A N 1
ATOM 660 C CA . ILE A 1 81 ? -13.639 0.164 15.606 1.00 90.00 81 ILE A CA 1
ATOM 661 C C . ILE A 1 81 ? -13.783 1.069 14.378 1.00 90.00 81 ILE A C 1
ATOM 663 O O . ILE A 1 81 ? -12.921 1.042 13.503 1.00 90.00 81 ILE A O 1
ATOM 667 N N . THR A 1 82 ? -14.805 1.932 14.328 1.00 90.44 82 THR A N 1
ATOM 668 C CA . THR A 1 82 ? -14.954 2.900 13.225 1.00 90.44 82 THR A CA 1
ATOM 669 C C . THR A 1 82 ? -13.763 3.858 13.143 1.00 90.44 82 THR A C 1
ATOM 671 O O . THR A 1 82 ? -13.347 4.259 12.056 1.00 90.44 82 THR A O 1
ATOM 674 N N . ASN A 1 83 ? -13.186 4.245 14.283 1.00 88.88 83 ASN A N 1
ATOM 675 C CA . ASN A 1 83 ? -11.989 5.081 14.306 1.00 88.88 83 ASN A CA 1
ATOM 676 C C . ASN A 1 83 ? -10.754 4.330 13.778 1.00 88.88 83 ASN A C 1
ATOM 678 O O . ASN A 1 83 ? -9.985 4.893 13.001 1.00 88.88 83 ASN A O 1
ATOM 682 N N . LEU A 1 84 ? -10.592 3.055 14.141 1.00 91.69 84 LEU A N 1
ATOM 683 C CA . LEU A 1 84 ? -9.526 2.200 13.618 1.00 91.69 84 LEU A CA 1
ATOM 684 C C . LEU A 1 84 ? -9.646 2.019 12.098 1.00 91.69 84 LEU A C 1
ATOM 686 O O . LEU A 1 84 ? -8.654 2.151 11.384 1.00 91.69 84 LEU A O 1
ATOM 690 N N . GLU A 1 85 ? -10.865 1.814 11.596 1.00 90.06 85 GLU A N 1
ATOM 691 C CA . GLU A 1 85 ? -11.142 1.717 10.160 1.00 90.06 85 GLU A CA 1
ATOM 692 C C . GLU A 1 85 ? -10.713 2.989 9.412 1.00 90.06 85 GLU A C 1
ATOM 694 O O . GLU A 1 85 ? -10.071 2.912 8.364 1.00 90.06 85 GLU A O 1
ATOM 699 N N . LYS A 1 86 ? -10.999 4.176 9.966 1.00 88.38 86 LYS A N 1
ATOM 700 C CA . LYS A 1 86 ? -10.551 5.455 9.388 1.00 88.38 86 LYS A CA 1
ATOM 701 C C . LYS A 1 86 ? -9.028 5.565 9.339 1.00 88.38 86 LYS A C 1
ATOM 703 O O . LYS A 1 86 ? -8.488 6.001 8.326 1.00 88.38 86 LYS A O 1
ATOM 708 N N . ILE A 1 87 ? -8.333 5.141 10.398 1.00 87.75 87 ILE A N 1
ATOM 709 C CA . ILE A 1 87 ? -6.862 5.132 10.426 1.00 87.75 87 ILE A CA 1
ATOM 710 C C . ILE A 1 87 ? -6.319 4.231 9.308 1.00 87.75 87 ILE A C 1
ATOM 712 O O . ILE A 1 87 ? -5.416 4.633 8.577 1.00 87.75 87 ILE A O 1
ATOM 716 N N . HIS A 1 88 ? -6.893 3.041 9.117 1.00 89.88 88 HIS A N 1
ATOM 717 C CA . HIS A 1 88 ? -6.462 2.117 8.060 1.00 89.88 88 HIS A CA 1
ATOM 718 C C . HIS A 1 88 ? -6.767 2.635 6.655 1.00 89.88 88 HIS A C 1
ATOM 720 O O . HIS A 1 88 ? -5.930 2.487 5.765 1.00 89.88 88 HIS A O 1
ATOM 726 N N . LYS A 1 89 ? -7.912 3.298 6.451 1.00 87.75 89 LYS A N 1
ATOM 727 C CA . LYS A 1 89 ? -8.228 3.969 5.179 1.00 87.75 89 LYS A CA 1
ATOM 728 C C . LYS A 1 89 ? -7.201 5.050 4.844 1.00 87.75 89 LYS A C 1
ATOM 730 O O . LYS A 1 89 ? -6.717 5.078 3.716 1.00 87.75 89 LYS A O 1
ATOM 735 N N . ASN A 1 90 ? -6.805 5.863 5.824 1.00 84.50 90 ASN A N 1
ATOM 736 C CA . ASN A 1 90 ? -5.774 6.884 5.632 1.00 84.50 90 ASN A CA 1
ATOM 737 C C . ASN A 1 90 ? -4.421 6.258 5.267 1.00 84.50 90 ASN A C 1
ATOM 739 O O . ASN A 1 90 ? -3.789 6.682 4.303 1.00 84.50 90 ASN A O 1
ATOM 743 N N . ILE A 1 91 ? -3.994 5.207 5.973 1.00 86.44 91 ILE A N 1
ATOM 744 C CA . ILE A 1 91 ? -2.751 4.489 5.642 1.00 86.44 91 ILE A CA 1
ATOM 745 C C . ILE A 1 91 ? -2.805 3.951 4.203 1.00 86.44 91 ILE A C 1
ATOM 747 O O . ILE A 1 91 ? -1.872 4.163 3.429 1.00 86.44 91 ILE A O 1
ATOM 751 N N . ASN A 1 92 ? -3.908 3.303 3.819 1.00 86.06 92 ASN A N 1
ATOM 752 C CA . ASN A 1 92 ? -4.076 2.750 2.475 1.00 86.06 92 ASN A CA 1
ATOM 753 C C . ASN A 1 92 ? -4.068 3.820 1.381 1.00 86.06 92 ASN A C 1
ATOM 755 O O . ASN A 1 92 ? -3.461 3.599 0.332 1.00 86.06 92 ASN A O 1
ATOM 759 N N . TYR A 1 93 ? -4.705 4.968 1.619 1.00 84.00 93 TYR A N 1
ATOM 760 C CA . TYR A 1 93 ? -4.667 6.106 0.701 1.00 84.00 93 TYR A CA 1
ATOM 761 C C . TYR A 1 93 ? -3.223 6.550 0.438 1.00 84.00 93 TYR A C 1
ATOM 763 O O . TYR A 1 93 ? -2.783 6.601 -0.712 1.00 84.00 93 TYR A O 1
ATOM 771 N N . HIS A 1 94 ? -2.441 6.750 1.503 1.00 79.44 94 HIS A N 1
ATOM 772 C CA . HIS A 1 94 ? -1.042 7.152 1.373 1.00 79.44 94 HIS A CA 1
ATOM 773 C C . HIS A 1 94 ? -0.186 6.083 0.680 1.00 79.44 94 HIS A C 1
ATOM 775 O O . HIS A 1 94 ? 0.568 6.415 -0.234 1.00 79.44 94 HIS A O 1
ATOM 781 N N . ILE A 1 95 ? -0.333 4.799 1.026 1.00 83.62 95 ILE A N 1
ATOM 782 C CA . ILE A 1 95 ? 0.401 3.705 0.361 1.00 83.62 95 ILE A CA 1
ATOM 783 C C . ILE A 1 95 ? 0.073 3.639 -1.134 1.00 83.62 95 ILE A C 1
ATOM 785 O O . ILE A 1 95 ? 0.972 3.450 -1.956 1.00 83.62 95 ILE A O 1
ATOM 789 N N . ASN A 1 96 ? -1.196 3.791 -1.513 1.00 81.25 96 ASN A N 1
ATOM 790 C CA . ASN A 1 96 ? -1.585 3.758 -2.921 1.00 81.25 96 ASN A CA 1
ATOM 791 C C . ASN A 1 96 ? -0.972 4.920 -3.708 1.00 81.25 96 ASN A C 1
ATOM 793 O O . ASN A 1 96 ? -0.477 4.695 -4.813 1.00 81.25 96 ASN A O 1
ATOM 797 N N . ASN A 1 97 ? -0.891 6.112 -3.116 1.00 75.25 97 ASN A N 1
ATOM 798 C CA . ASN A 1 97 ? -0.191 7.239 -3.733 1.00 75.25 97 ASN A CA 1
ATOM 799 C C . ASN A 1 97 ? 1.312 6.952 -3.919 1.00 75.25 97 ASN A C 1
ATOM 801 O O . ASN A 1 97 ? 1.898 7.332 -4.933 1.00 75.25 97 ASN A O 1
ATOM 805 N N . CYS A 1 98 ? 1.932 6.194 -3.008 1.00 76.75 98 CYS A N 1
ATOM 806 C CA . CYS A 1 98 ? 3.333 5.778 -3.137 1.00 76.75 98 CYS A CA 1
ATOM 807 C C . CYS A 1 98 ? 3.559 4.780 -4.285 1.00 76.75 98 CYS A C 1
ATOM 809 O O . CYS A 1 98 ? 4.598 4.831 -4.941 1.00 76.75 98 CYS A O 1
ATOM 811 N N . LYS A 1 99 ? 2.595 3.891 -4.574 1.00 80.00 99 LYS A N 1
ATOM 812 C CA . LYS A 1 99 ? 2.712 2.908 -5.673 1.00 80.00 99 LYS A CA 1
ATOM 813 C C . LYS A 1 99 ? 2.878 3.574 -7.036 1.00 80.00 99 LYS A C 1
ATOM 815 O O . LYS A 1 99 ? 3.594 3.054 -7.888 1.00 80.00 99 LYS A O 1
ATOM 820 N N . TYR A 1 100 ? 2.229 4.719 -7.243 1.00 78.19 100 TYR A N 1
ATOM 821 C CA . TYR A 1 100 ? 2.399 5.498 -8.466 1.00 78.19 100 TYR A CA 1
ATOM 822 C C . TYR A 1 100 ? 3.850 5.976 -8.629 1.00 78.19 100 TYR A C 1
ATOM 824 O O . TYR A 1 100 ? 4.430 5.835 -9.705 1.00 78.19 100 TYR A O 1
ATOM 832 N N . LEU A 1 101 ? 4.458 6.475 -7.549 1.00 76.19 101 LEU A N 1
ATOM 833 C CA . LEU A 1 101 ? 5.850 6.931 -7.547 1.00 76.19 101 LEU A CA 1
ATOM 834 C C . LEU A 1 101 ? 6.831 5.770 -7.779 1.00 76.19 101 LEU A C 1
ATOM 836 O O . LEU A 1 101 ? 7.732 5.892 -8.607 1.00 76.19 101 LEU A O 1
ATOM 840 N N . ASP A 1 102 ? 6.599 4.618 -7.143 1.00 79.31 102 ASP A N 1
ATOM 841 C CA . ASP A 1 102 ? 7.383 3.391 -7.365 1.00 79.31 102 ASP A CA 1
ATOM 842 C C . ASP A 1 102 ? 7.304 2.919 -8.833 1.00 79.31 102 ASP A C 1
ATOM 844 O O . ASP A 1 102 ? 8.313 2.580 -9.458 1.00 79.31 102 ASP A O 1
ATOM 848 N N . ALA A 1 103 ? 6.119 2.972 -9.449 1.00 80.38 103 ALA A N 1
ATOM 849 C CA . ALA A 1 103 ? 5.954 2.650 -10.867 1.00 80.38 103 ALA A CA 1
ATOM 850 C C . ALA A 1 103 ? 6.713 3.628 -11.786 1.00 80.38 103 ALA A C 1
ATOM 852 O O . ALA A 1 103 ? 7.355 3.201 -12.752 1.00 80.38 103 ALA A O 1
ATOM 853 N N . GLN A 1 104 ? 6.686 4.932 -11.485 1.00 81.50 104 GLN A N 1
ATOM 854 C CA . GLN A 1 104 ? 7.457 5.931 -12.230 1.00 81.50 104 GLN A CA 1
ATOM 855 C C . GLN A 1 104 ? 8.969 5.695 -12.123 1.00 81.50 104 GLN A C 1
ATOM 857 O O . GLN A 1 104 ? 9.687 5.801 -13.124 1.00 81.50 104 GLN A O 1
ATOM 862 N N . GLU A 1 105 ? 9.460 5.345 -10.935 1.00 81.25 105 GLU A N 1
ATOM 863 C CA . GLU A 1 105 ? 10.870 5.028 -10.715 1.00 81.25 105 GLU A CA 1
ATOM 864 C C . GLU A 1 105 ? 11.295 3.779 -11.498 1.00 81.25 105 GLU A C 1
ATOM 866 O O . GLU A 1 105 ? 12.302 3.804 -12.216 1.00 81.25 105 GLU A O 1
ATOM 871 N N . LYS A 1 106 ? 10.479 2.719 -11.471 1.00 89.88 106 LYS A N 1
ATOM 872 C CA . LYS A 1 106 ? 10.697 1.504 -12.273 1.00 89.88 106 LYS A CA 1
ATOM 873 C C . LYS A 1 106 ? 10.776 1.806 -13.768 1.00 89.88 106 LYS A C 1
ATOM 875 O O . LYS A 1 106 ? 11.692 1.331 -14.440 1.00 89.88 106 LYS A O 1
ATOM 880 N N . LEU A 1 107 ? 9.883 2.648 -14.295 1.00 90.62 107 LEU A N 1
ATOM 881 C CA . LEU A 1 107 ? 9.929 3.077 -15.699 1.00 90.62 107 LEU A CA 1
ATOM 882 C C . LEU A 1 107 ? 11.208 3.854 -16.032 1.00 90.62 107 LEU A C 1
ATOM 884 O O . LEU A 1 107 ? 11.792 3.667 -17.103 1.00 90.62 107 LEU A O 1
ATOM 888 N N . LYS A 1 108 ? 11.663 4.724 -15.126 1.00 90.31 108 LYS A N 1
ATOM 889 C CA . LYS A 1 108 ? 12.911 5.479 -15.297 1.00 90.31 108 LYS A CA 1
ATOM 890 C C . LYS A 1 108 ? 14.123 4.548 -15.352 1.00 90.31 108 LYS A C 1
ATOM 892 O O . LYS A 1 108 ? 14.988 4.742 -16.207 1.00 90.31 108 LYS A O 1
ATOM 897 N N . ASN A 1 109 ? 14.168 3.540 -14.485 1.00 92.50 109 ASN A N 1
ATOM 898 C CA . ASN A 1 109 ? 15.248 2.554 -14.456 1.00 92.50 109 ASN A CA 1
ATOM 899 C C . ASN A 1 109 ? 15.241 1.679 -15.716 1.00 92.50 109 ASN A C 1
ATOM 901 O O . ASN A 1 109 ? 16.265 1.583 -16.387 1.00 92.50 109 ASN A O 1
ATOM 905 N N . LEU A 1 110 ? 14.074 1.188 -16.145 1.00 94.50 110 LEU A N 1
ATOM 906 C CA . LEU A 1 110 ? 13.938 0.442 -17.402 1.00 94.50 110 LEU A CA 1
ATOM 907 C C . LEU A 1 110 ? 14.426 1.239 -18.621 1.00 94.50 110 LEU A C 1
ATOM 909 O O . LEU A 1 110 ? 15.137 0.704 -19.472 1.00 94.50 110 LEU A O 1
ATOM 913 N N . LYS A 1 111 ? 14.095 2.536 -18.710 1.00 93.75 111 LYS A N 1
ATOM 914 C CA . LYS A 1 111 ? 14.591 3.402 -19.796 1.00 93.75 111 LYS A CA 1
ATOM 915 C C . LYS A 1 111 ? 16.117 3.524 -19.790 1.00 93.75 111 LYS A C 1
ATOM 917 O O . LYS A 1 111 ? 16.725 3.539 -20.861 1.00 93.75 111 LYS A O 1
ATOM 922 N N . LYS A 1 112 ? 16.739 3.621 -18.611 1.00 94.00 112 LYS A N 1
ATOM 923 C CA . LYS A 1 112 ? 18.204 3.652 -18.486 1.00 94.00 112 LYS A CA 1
ATOM 924 C C . LYS A 1 112 ? 18.824 2.337 -18.952 1.00 94.00 112 LYS A C 1
ATOM 926 O O . LYS A 1 112 ? 19.728 2.381 -19.782 1.00 94.00 112 LYS A O 1
ATOM 931 N N . ASP A 1 113 ? 18.288 1.204 -18.511 1.00 95.06 113 ASP A N 1
ATOM 932 C CA . ASP A 1 113 ? 18.792 -0.124 -18.879 1.00 95.06 113 ASP A CA 1
ATOM 933 C C . ASP A 1 113 ? 18.705 -0.376 -20.385 1.00 95.06 113 ASP A C 1
ATOM 935 O O . ASP A 1 113 ? 19.667 -0.834 -21.003 1.00 95.06 113 ASP A O 1
ATOM 939 N N . ILE A 1 114 ? 17.579 -0.011 -21.009 1.00 95.00 114 ILE A N 1
ATOM 940 C CA . ILE A 1 114 ? 17.406 -0.099 -22.466 1.00 95.00 114 ILE A CA 1
ATOM 941 C C . ILE A 1 114 ? 18.467 0.742 -23.184 1.00 95.00 114 ILE A C 1
ATOM 943 O O . ILE A 1 114 ? 19.044 0.295 -24.175 1.00 95.00 114 ILE A O 1
ATOM 947 N N . ASN A 1 115 ? 18.743 1.952 -22.697 1.00 94.31 115 ASN A N 1
ATOM 948 C CA . ASN A 1 115 ? 19.743 2.825 -23.304 1.00 94.31 115 ASN A CA 1
ATOM 949 C C . ASN A 1 115 ? 21.171 2.289 -23.139 1.00 94.31 115 ASN A C 1
ATOM 951 O O . ASN A 1 115 ? 21.962 2.413 -24.075 1.00 94.31 115 ASN A O 1
ATOM 955 N N . CYS A 1 116 ? 21.504 1.687 -21.996 1.00 93.88 116 CYS A N 1
ATOM 956 C CA . CYS A 1 116 ? 22.793 1.022 -21.793 1.00 93.88 116 CYS A CA 1
ATOM 957 C C . 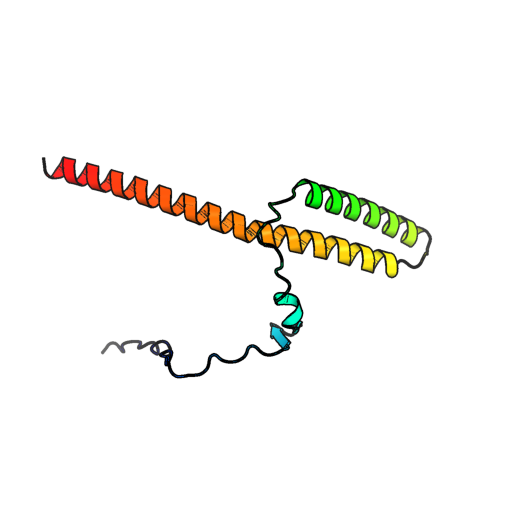CYS A 1 116 ? 22.962 -0.155 -22.759 1.00 93.88 116 CYS A C 1
ATOM 959 O O . CYS A 1 116 ? 23.911 -0.160 -23.541 1.00 93.88 116 CYS A O 1
ATOM 961 N N . ARG A 1 117 ? 21.979 -1.060 -22.821 1.00 93.62 117 ARG A N 1
ATOM 962 C CA . ARG A 1 117 ? 22.003 -2.216 -23.734 1.00 93.62 117 ARG A CA 1
ATOM 963 C C . ARG A 1 117 ? 22.102 -1.811 -25.202 1.00 93.62 117 ARG A C 1
ATOM 965 O O . ARG A 1 117 ? 22.866 -2.394 -25.960 1.00 93.62 117 ARG A O 1
ATOM 972 N N . LYS A 1 118 ? 21.381 -0.763 -25.620 1.00 94.75 118 LYS A N 1
ATOM 973 C CA . LYS A 1 118 ? 21.505 -0.218 -26.984 1.00 94.75 118 LYS A CA 1
ATOM 974 C C . LYS A 1 118 ? 22.928 0.254 -27.291 1.00 94.75 118 LYS A C 1
ATOM 976 O O . LYS A 1 118 ? 23.399 0.066 -28.409 1.00 94.75 118 LYS A O 1
ATOM 981 N N . LYS A 1 119 ? 23.609 0.889 -26.330 1.00 94.06 119 LYS A N 1
ATOM 982 C CA . LYS A 1 119 ? 25.003 1.327 -26.506 1.00 94.06 119 LYS A CA 1
ATOM 983 C C . LYS A 1 119 ? 25.961 0.141 -26.602 1.00 94.06 119 LYS A C 1
ATOM 985 O O . LYS A 1 119 ? 26.843 0.179 -27.452 1.00 94.06 119 LYS A O 1
ATOM 990 N N . GLU A 1 120 ? 25.770 -0.885 -25.778 1.00 94.56 120 GLU A N 1
ATOM 991 C CA . GLU A 1 120 ? 26.562 -2.123 -25.810 1.00 94.56 120 GLU A CA 1
ATOM 992 C C . GLU A 1 120 ? 26.455 -2.807 -27.176 1.00 94.56 120 GLU A C 1
ATOM 994 O O . GLU A 1 120 ? 27.469 -2.971 -27.848 1.00 94.56 120 GLU A O 1
ATOM 999 N N . ILE A 1 121 ? 25.231 -3.055 -27.653 1.00 93.38 121 ILE A N 1
ATOM 1000 C CA . ILE A 1 121 ? 24.979 -3.661 -28.971 1.00 93.38 121 ILE A CA 1
ATOM 1001 C C . ILE A 1 121 ? 25.609 -2.826 -30.094 1.00 93.38 121 ILE A C 1
ATOM 1003 O O . ILE A 1 121 ? 26.263 -3.359 -30.986 1.00 93.38 121 ILE A O 1
ATOM 1007 N N . ASN A 1 122 ? 25.461 -1.498 -30.055 1.00 92.12 122 ASN A N 1
ATOM 1008 C CA . ASN A 1 122 ? 26.068 -0.627 -31.064 1.00 92.12 122 ASN A CA 1
ATOM 1009 C C . ASN A 1 122 ? 27.602 -0.696 -31.058 1.00 92.12 122 ASN A C 1
ATOM 1011 O O . ASN A 1 122 ? 28.224 -0.572 -32.114 1.00 92.12 122 ASN A O 1
ATOM 1015 N N . ASN A 1 123 ? 28.221 -0.864 -29.890 1.00 92.75 123 ASN A N 1
ATOM 1016 C CA . ASN A 1 123 ? 29.666 -1.032 -29.783 1.00 92.75 123 ASN A CA 1
ATOM 1017 C C . ASN A 1 123 ? 30.108 -2.409 -30.294 1.00 92.75 123 ASN A C 1
ATOM 1019 O O . ASN A 1 123 ? 31.103 -2.486 -31.010 1.00 92.75 123 ASN A O 1
ATOM 1023 N N . GLU A 1 124 ? 29.356 -3.471 -30.001 1.00 94.00 124 GLU A N 1
ATOM 1024 C CA . GLU A 1 124 ? 29.605 -4.813 -30.542 1.00 94.00 124 GLU A CA 1
ATOM 1025 C C . GLU A 1 124 ? 29.521 -4.831 -32.072 1.00 94.00 124 GLU A C 1
ATOM 1027 O O . GLU A 1 124 ? 30.447 -5.300 -32.730 1.00 94.00 124 GLU A O 1
ATOM 1032 N N . ILE A 1 125 ? 28.479 -4.227 -32.657 1.00 91.56 125 ILE A N 1
ATOM 1033 C CA . ILE A 1 125 ? 28.334 -4.101 -34.116 1.00 91.56 125 ILE A CA 1
ATOM 1034 C C . ILE A 1 125 ? 29.533 -3.359 -34.723 1.00 91.56 125 ILE A C 1
ATOM 1036 O O . ILE A 1 125 ? 30.101 -3.806 -35.718 1.00 91.56 125 ILE A O 1
ATOM 1040 N N . LYS A 1 126 ? 29.963 -2.244 -34.115 1.00 91.31 126 LYS A N 1
ATOM 1041 C CA . LYS A 1 126 ? 31.146 -1.493 -34.576 1.00 91.31 126 LYS A CA 1
ATOM 1042 C C . LYS A 1 126 ? 32.434 -2.311 -34.514 1.00 91.31 126 LYS A C 1
ATOM 1044 O O . LYS A 1 126 ? 33.312 -2.092 -35.343 1.00 91.31 126 LYS A O 1
ATOM 1049 N N . ASN A 1 127 ? 32.556 -3.211 -33.543 1.00 88.94 127 ASN A N 1
ATOM 1050 C CA . ASN A 1 127 ? 33.720 -4.081 -33.407 1.00 88.94 127 ASN A CA 1
ATOM 1051 C C . ASN A 1 127 ? 33.720 -5.224 -34.432 1.00 88.94 127 ASN A C 1
ATOM 1053 O O . ASN A 1 127 ? 34.797 -5.649 -34.820 1.00 88.94 127 ASN A O 1
ATOM 1057 N N . ILE A 1 128 ? 32.551 -5.697 -34.880 1.00 88.62 128 ILE A N 1
ATOM 1058 C CA . ILE A 1 128 ? 32.423 -6.752 -35.906 1.00 88.62 128 ILE A CA 1
ATOM 1059 C C . ILE A 1 128 ? 32.660 -6.211 -37.323 1.00 88.62 128 ILE A C 1
ATOM 1061 O O . ILE A 1 128 ? 33.153 -6.929 -38.185 1.00 88.62 128 ILE A O 1
ATOM 1065 N N . ILE A 1 129 ? 32.269 -4.960 -37.586 1.00 83.88 129 ILE A N 1
ATOM 1066 C CA . ILE A 1 129 ? 32.429 -4.320 -38.905 1.00 83.88 129 ILE A CA 1
ATOM 1067 C C . ILE A 1 129 ? 33.887 -3.876 -39.159 1.00 83.88 129 ILE A C 1
ATOM 1069 O O . ILE A 1 129 ? 34.247 -3.583 -40.299 1.00 83.88 129 ILE A O 1
ATOM 1073 N N . LYS A 1 130 ? 34.718 -3.812 -38.113 1.00 55.16 130 LYS A N 1
ATOM 1074 C CA . LYS A 1 130 ? 36.162 -3.554 -38.207 1.00 55.16 130 LYS A CA 1
ATOM 1075 C C . LYS A 1 130 ? 36.935 -4.805 -38.600 1.00 55.16 130 LYS A C 1
ATOM 1077 O O . LYS A 1 130 ? 37.919 -4.628 -39.350 1.00 55.16 130 LYS A O 1
#

Sequence (130 aa):
MKESFNWPLPPEFNEDKEIPEMPDQIDIFGLTLKTSDFLNIEDKNNILDINFIEENVKKSLSTFKEIMNKIKNGVKVDKDITNLEKIHKNINYHINNCKYLDAQEKLKNLKKDINCRKKEINNEIKNIIK